Protein AF-A0A932X856-F1 (afdb_monomer)

pLDDT: mean 91.06, std 7.48, range [61.25, 97.94]

Radius of gyration: 15.05 Å; Cα contacts (8 Å, |Δi|>4): 73; chains: 1; bounding box: 34×35×32 Å

Foldseek 3Di:
DVVVADPPGDDDPVLVVLCPPQQVVSVCVSVPCVVVLVVLVVVPVLLVVLCVLARPDDPCVVVDPPDDPVSVVSNVCSQPPPPNHPVVSVVVVD

Sequence (94 aa):
MAKQIKRYEFPDRKLVNRSYTHDLEELLDVSGLKVQHKQEVQDNPAFAVNWATVKDWSEEARYTTLVTEEKARDFFAAVTARRYGVLRWLKKLW

Structure (mmCIF, N/CA/C/O backbone):
data_AF-A0A932X856-F1
#
_entry.id   AF-A0A932X856-F1
#
loop_
_atom_site.group_PDB
_atom_site.id
_atom_site.type_symbol
_atom_site.label_atom_id
_atom_site.label_alt_id
_atom_site.label_comp_id
_atom_site.label_asym_id
_atom_site.label_entity_id
_atom_site.label_seq_id
_atom_site.pdbx_PDB_ins_code
_atom_site.Cartn_x
_atom_site.Cartn_y
_atom_site.Cartn_z
_atom_site.occupancy
_atom_site.B_iso_or_equiv
_atom_site.auth_seq_id
_atom_site.auth_comp_id
_atom_site.auth_asym_id
_atom_site.auth_atom_id
_atom_site.pdbx_PDB_model_num
ATOM 1 N N . MET A 1 1 ? -11.537 6.115 6.019 1.00 61.25 1 MET A N 1
ATOM 2 C CA . MET A 1 1 ? -11.641 7.582 6.161 1.00 61.25 1 MET A CA 1
ATOM 3 C C . MET A 1 1 ? -13.045 8.134 6.187 1.00 61.25 1 MET A C 1
ATOM 5 O O . MET A 1 1 ? -13.512 8.428 7.275 1.00 61.25 1 MET A O 1
ATOM 9 N N . ALA A 1 2 ? -13.751 8.260 5.059 1.00 68.31 2 ALA A N 1
ATOM 10 C CA . ALA A 1 2 ? -15.064 8.923 5.056 1.00 68.31 2 ALA A CA 1
ATOM 11 C C . ALA A 1 2 ? -16.082 8.281 6.026 1.00 68.31 2 ALA A C 1
ATOM 13 O O . ALA A 1 2 ? -16.827 8.988 6.690 1.00 68.31 2 ALA A O 1
ATOM 14 N N . LYS A 1 3 ? -16.047 6.948 6.186 1.00 73.81 3 LYS A N 1
ATOM 15 C CA . LYS A 1 3 ? -16.889 6.206 7.147 1.00 73.81 3 LYS A CA 1
ATOM 16 C C . LYS A 1 3 ? -16.505 6.416 8.631 1.00 73.81 3 LYS A C 1
ATOM 18 O O . LYS A 1 3 ? -17.259 5.999 9.499 1.00 73.81 3 LYS A O 1
ATOM 23 N N . GLN A 1 4 ? -15.344 7.007 8.934 1.00 75.06 4 GLN A N 1
ATOM 24 C CA . GLN A 1 4 ? -14.835 7.203 10.305 1.00 75.06 4 GLN A CA 1
ATOM 25 C C . GLN A 1 4 ? -15.115 8.608 10.859 1.00 75.06 4 GLN A C 1
ATOM 27 O O . GLN A 1 4 ? -15.024 8.802 12.067 1.00 75.06 4 GLN A O 1
ATOM 32 N N . ILE A 1 5 ? -15.442 9.578 10.001 1.00 81.25 5 ILE A N 1
ATOM 33 C CA . ILE A 1 5 ? -15.689 10.970 10.395 1.00 81.25 5 ILE A CA 1
ATOM 34 C C . ILE A 1 5 ? -17.196 11.153 10.576 1.00 81.25 5 ILE A C 1
ATOM 36 O O . ILE A 1 5 ? -17.970 10.8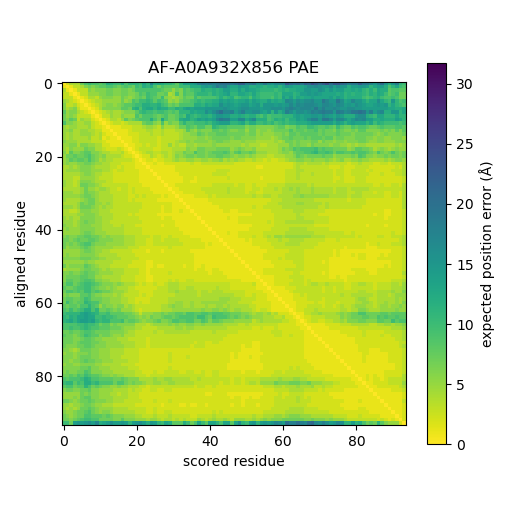64 9.658 1.00 81.25 5 ILE A O 1
ATOM 40 N N . LYS A 1 6 ? -17.636 11.618 11.750 1.00 80.38 6 LYS A N 1
ATOM 41 C CA . LYS A 1 6 ? -19.061 11.875 11.983 1.00 80.38 6 LYS A CA 1
ATOM 42 C C . LYS A 1 6 ? -19.495 13.158 11.284 1.00 80.38 6 LYS A C 1
ATOM 44 O O . LYS A 1 6 ? -18.727 14.097 11.081 1.00 80.38 6 LYS A O 1
ATOM 49 N N . ARG A 1 7 ? -20.780 13.219 10.943 1.00 78.75 7 ARG A N 1
ATOM 50 C CA . ARG A 1 7 ? -21.401 14.451 10.448 1.00 78.75 7 ARG A CA 1
ATOM 51 C C . ARG A 1 7 ? -21.187 15.571 11.478 1.00 78.75 7 ARG A C 1
ATOM 53 O O . ARG A 1 7 ? -21.442 15.352 12.657 1.00 78.75 7 ARG A O 1
ATOM 60 N N . TYR A 1 8 ? -20.769 16.747 11.005 1.00 82.50 8 TYR A N 1
ATOM 61 C CA . TYR A 1 8 ? -20.432 17.938 11.808 1.00 82.50 8 TYR A CA 1
ATOM 62 C C . TYR A 1 8 ? -19.127 17.866 12.612 1.00 82.50 8 TYR A C 1
ATOM 64 O O . TYR A 1 8 ? -18.853 18.761 13.406 1.00 82.50 8 TYR A O 1
ATOM 72 N N . GLU A 1 9 ? -18.299 16.851 12.376 1.00 80.56 9 GLU A N 1
ATOM 73 C CA . GLU A 1 9 ? -16.973 16.741 12.973 1.00 80.56 9 GLU A CA 1
ATOM 74 C C . GLU A 1 9 ? -15.914 17.146 11.942 1.00 80.56 9 GLU A C 1
ATOM 76 O O . GLU A 1 9 ? -15.916 16.655 10.810 1.00 80.56 9 GLU A O 1
ATOM 81 N N . PHE A 1 10 ? -15.022 18.068 12.309 1.00 78.50 10 PHE A N 1
ATOM 82 C CA . PHE A 1 10 ? -13.872 18.379 11.466 1.00 78.50 10 PHE A CA 1
ATOM 83 C C . PHE A 1 10 ? -12.768 17.358 11.762 1.00 78.50 10 PHE A C 1
ATOM 85 O O . PHE A 1 10 ? -12.408 17.186 12.929 1.00 78.50 10 PHE A O 1
ATOM 92 N N . PRO A 1 11 ? -12.233 16.660 10.749 1.00 79.50 11 PRO A N 1
ATOM 93 C CA . PRO A 1 11 ? -11.203 15.659 10.974 1.00 79.50 11 PRO A CA 1
ATOM 94 C C . PRO A 1 11 ? -9.923 16.292 11.517 1.00 79.50 11 PRO A C 1
ATOM 96 O O . PRO A 1 11 ? -9.554 17.411 11.156 1.00 79.50 11 PRO A O 1
ATOM 99 N N . ASP A 1 12 ? -9.216 15.540 12.359 1.00 85.12 12 ASP A N 1
ATOM 100 C CA . ASP A 1 12 ? -7.902 15.943 12.846 1.00 85.12 12 ASP A CA 1
ATOM 101 C C . ASP A 1 12 ? -6.970 16.296 11.672 1.00 85.12 12 ASP A C 1
ATOM 103 O O . ASP A 1 12 ? -6.849 15.549 10.697 1.00 85.12 12 ASP A O 1
ATOM 107 N N . ARG A 1 13 ? -6.286 17.443 11.765 1.00 84.94 13 ARG A N 1
ATOM 108 C CA . ARG A 1 13 ? -5.436 17.961 10.681 1.00 84.94 13 ARG A CA 1
ATOM 109 C C . ARG A 1 13 ? -4.341 16.973 10.283 1.00 84.94 13 ARG A C 1
ATOM 111 O O . ARG A 1 13 ? -4.011 16.884 9.102 1.00 84.94 13 ARG A O 1
ATOM 118 N N . LYS A 1 14 ? -3.770 16.229 11.238 1.00 85.81 14 LYS A N 1
ATOM 119 C CA . LYS A 1 14 ? -2.746 15.227 10.917 1.00 85.81 14 LYS A CA 1
ATOM 120 C C . LYS A 1 14 ? -3.375 14.087 10.132 1.00 85.81 14 LYS A C 1
ATOM 122 O O . LYS A 1 14 ? -2.806 13.664 9.137 1.00 85.81 14 LYS A O 1
ATOM 127 N N . LEU A 1 15 ? -4.552 13.611 10.534 1.00 83.38 15 LEU A N 1
ATOM 128 C CA . LEU A 1 15 ? -5.286 12.577 9.801 1.00 83.38 15 LEU A CA 1
ATOM 129 C C . LEU A 1 15 ? -5.607 13.000 8.359 1.00 83.38 15 LEU A C 1
ATOM 131 O O . LEU A 1 15 ? -5.424 12.198 7.446 1.00 83.38 15 LEU A O 1
ATOM 135 N N . VAL A 1 16 ? -6.007 14.257 8.148 1.00 84.19 16 VAL A N 1
ATOM 136 C CA . VAL A 1 16 ? -6.220 14.814 6.804 1.00 84.19 16 VAL A CA 1
ATOM 137 C C . VAL A 1 16 ? -4.926 14.785 5.998 1.00 84.19 16 VAL A C 1
ATOM 139 O O . VAL A 1 16 ? -4.904 14.206 4.918 1.00 84.19 16 VAL A O 1
ATOM 142 N N . ASN A 1 17 ? -3.834 15.335 6.530 1.00 87.06 17 ASN A N 1
ATOM 143 C CA . ASN A 1 17 ? -2.560 15.402 5.812 1.00 87.06 17 ASN A CA 1
ATOM 144 C C . ASN A 1 17 ? -2.028 14.014 5.423 1.00 87.06 17 ASN A C 1
ATOM 146 O O . ASN A 1 17 ? -1.582 13.830 4.296 1.00 87.06 17 ASN A O 1
ATOM 150 N N . ARG A 1 18 ? -2.141 13.027 6.320 1.00 85.88 18 ARG A N 1
ATOM 151 C CA . ARG A 1 18 ? -1.728 11.638 6.058 1.00 85.88 18 ARG A CA 1
ATOM 152 C C . ARG A 1 18 ? -2.546 10.949 4.964 1.00 85.88 18 ARG A C 1
ATOM 154 O O . ARG A 1 18 ? -2.091 9.988 4.367 1.00 85.88 18 ARG A O 1
ATOM 161 N N . SER A 1 19 ? -3.752 11.438 4.669 1.00 83.69 19 SER A N 1
ATOM 162 C CA . SER A 1 19 ? -4.550 10.920 3.550 1.00 83.69 19 SER A CA 1
ATOM 163 C C . SER A 1 19 ? -4.098 11.428 2.172 1.00 83.69 19 SER A C 1
ATOM 165 O O . SER A 1 19 ? -4.592 10.934 1.162 1.00 83.69 19 SER A O 1
ATOM 167 N N . TYR A 1 20 ? -3.157 12.380 2.123 1.00 83.38 20 TYR A N 1
ATOM 168 C CA . TYR A 1 20 ? -2.640 12.988 0.890 1.00 83.38 20 TYR A CA 1
ATOM 169 C C . TYR A 1 20 ? -1.214 12.546 0.527 1.00 83.38 20 TYR A C 1
ATOM 171 O O . TYR A 1 20 ? -0.634 13.105 -0.398 1.00 83.38 20 TYR A O 1
ATOM 179 N N . THR A 1 21 ? -0.626 11.577 1.232 1.00 87.38 21 THR A N 1
ATOM 180 C CA . THR A 1 21 ? 0.790 11.210 1.042 1.00 87.38 21 THR A CA 1
ATOM 181 C C . THR A 1 21 ? 1.044 10.299 -0.155 1.00 87.38 21 THR A C 1
ATOM 183 O O . THR A 1 21 ? 2.190 10.146 -0.557 1.00 87.38 21 THR A O 1
ATOM 186 N N .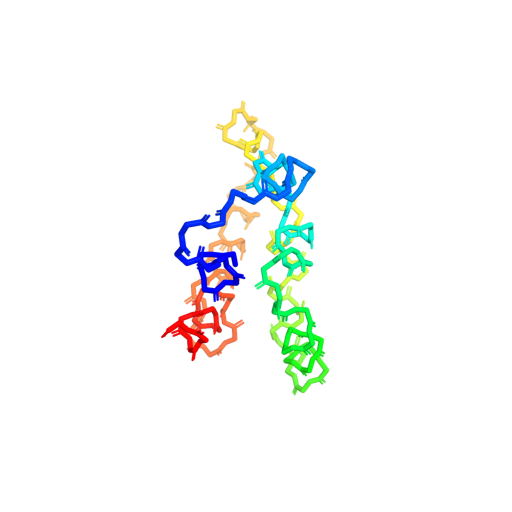 HIS A 1 22 ? -0.006 9.695 -0.726 1.00 87.56 22 HIS A N 1
ATOM 187 C CA . HIS A 1 22 ? 0.082 8.639 -1.748 1.00 87.56 22 HIS A CA 1
ATOM 188 C C . HIS A 1 22 ? 0.932 7.420 -1.335 1.00 87.56 22 HIS A C 1
ATOM 190 O O . HIS A 1 22 ? 1.171 6.542 -2.160 1.00 87.56 22 HIS A O 1
ATOM 196 N N . ASP A 1 23 ? 1.312 7.317 -0.060 1.00 92.50 23 ASP A N 1
ATOM 197 C CA . ASP A 1 23 ? 1.953 6.145 0.524 1.00 92.50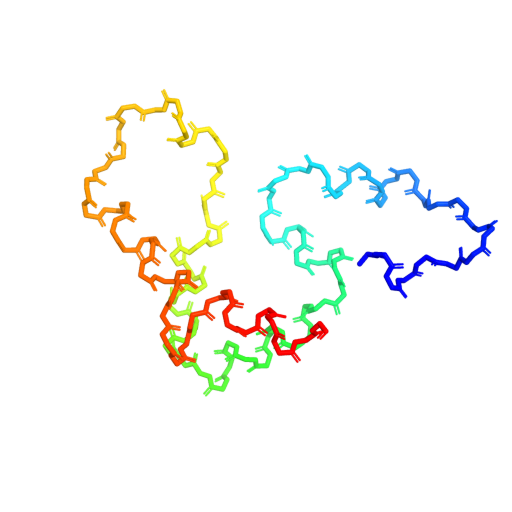 23 ASP A CA 1
ATOM 198 C C . ASP A 1 23 ? 0.876 5.112 0.867 1.00 92.50 23 ASP A C 1
ATOM 200 O O . ASP A 1 23 ? 0.008 5.339 1.713 1.00 92.50 23 ASP A O 1
ATOM 204 N N . LEU A 1 24 ? 0.888 3.969 0.185 1.00 93.75 24 LEU A N 1
ATOM 205 C CA . LEU A 1 24 ? -0.166 2.969 0.342 1.00 93.75 24 LEU A CA 1
ATOM 206 C C . LEU A 1 24 ? -0.159 2.290 1.720 1.00 93.75 24 LEU A C 1
ATOM 208 O O . LEU A 1 24 ? -1.224 1.862 2.175 1.00 93.75 24 LEU A O 1
ATOM 212 N N . GLU A 1 25 ? 0.985 2.197 2.402 1.00 93.38 25 GLU A N 1
ATOM 213 C CA . GLU A 1 25 ? 1.060 1.639 3.756 1.00 93.38 25 GLU A CA 1
ATOM 214 C C . GLU A 1 25 ? 0.481 2.616 4.784 1.00 93.38 25 GLU A C 1
ATOM 216 O O . GLU A 1 25 ? -0.291 2.216 5.664 1.00 93.38 25 GLU A O 1
ATOM 221 N N . GLU A 1 26 ? 0.778 3.906 4.639 1.00 92.62 26 GLU A N 1
ATOM 222 C CA . GLU A 1 26 ? 0.184 4.955 5.457 1.00 92.62 26 GLU A CA 1
ATOM 223 C C . GLU A 1 26 ? -1.320 5.060 5.205 1.00 92.62 26 GLU A C 1
ATOM 225 O O . GLU A 1 26 ? -2.113 5.039 6.150 1.00 92.62 26 GLU A O 1
ATOM 230 N N . LEU A 1 27 ? -1.740 5.081 3.937 1.00 92.69 27 LEU A N 1
ATOM 231 C CA . LEU A 1 27 ? -3.150 5.094 3.557 1.00 92.69 27 LEU A CA 1
ATOM 232 C C . LEU A 1 27 ? -3.898 3.880 4.115 1.00 92.69 27 LEU A C 1
ATOM 234 O O . LEU A 1 27 ? -5.033 4.020 4.581 1.00 92.69 27 LEU A O 1
ATOM 238 N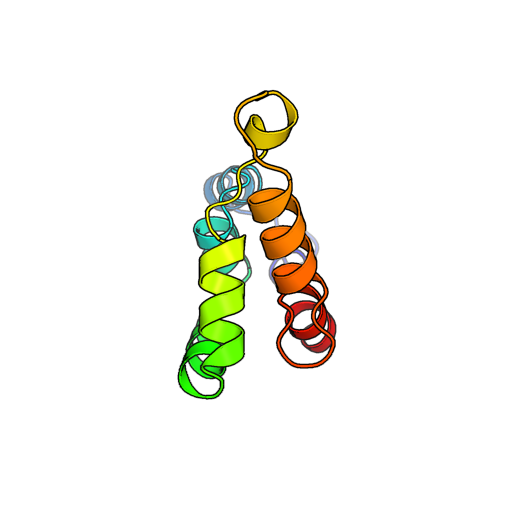 N . LEU A 1 28 ? -3.269 2.703 4.136 1.00 93.25 28 LEU A N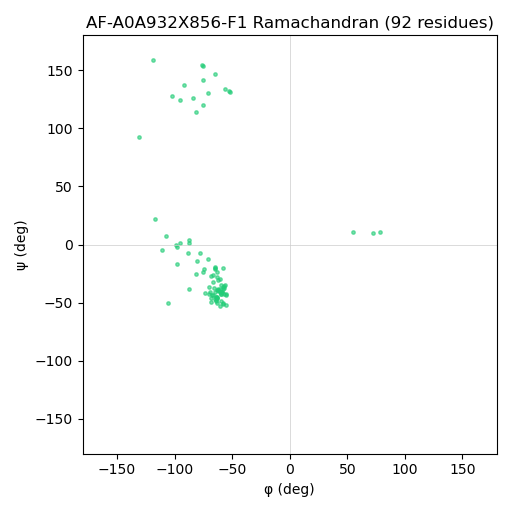 1
ATOM 239 C CA . LEU A 1 28 ? -3.835 1.513 4.760 1.00 93.25 28 LEU A CA 1
ATOM 240 C C . LEU A 1 28 ? -4.021 1.696 6.273 1.00 93.25 28 LEU A C 1
ATOM 242 O O . LEU A 1 28 ? -5.095 1.369 6.789 1.00 93.25 28 LEU A O 1
ATOM 246 N N . ASP A 1 29 ? -3.020 2.228 6.976 1.00 90.88 29 ASP A N 1
ATOM 247 C CA . ASP A 1 29 ? -3.092 2.495 8.418 1.00 90.88 29 ASP A CA 1
ATOM 248 C C . ASP A 1 29 ? -4.258 3.428 8.739 1.00 90.88 29 ASP A C 1
ATOM 250 O O . ASP A 1 29 ? -5.140 3.114 9.546 1.00 90.88 29 ASP A O 1
ATOM 254 N N . VAL A 1 30 ? -4.322 4.543 8.019 1.00 91.12 30 VAL A N 1
ATOM 255 C CA . VAL A 1 30 ? -5.302 5.580 8.293 1.00 91.12 30 VAL A CA 1
ATOM 256 C C . VAL A 1 30 ? -6.710 5.170 7.806 1.00 91.12 30 VAL A C 1
ATOM 258 O O . VAL A 1 30 ? -7.718 5.592 8.371 1.00 91.12 30 VAL A O 1
ATOM 261 N N . SER A 1 31 ? -6.826 4.263 6.828 1.00 89.50 31 SER A N 1
ATOM 262 C CA . SER A 1 31 ? -8.119 3.746 6.345 1.00 89.50 31 SER A CA 1
ATOM 263 C C . SER A 1 31 ? -8.910 2.933 7.378 1.00 89.50 31 SER A C 1
ATOM 265 O O . SER A 1 31 ? -10.125 2.785 7.218 1.00 89.50 31 SER A O 1
ATOM 267 N N . GLY A 1 32 ? -8.243 2.413 8.416 1.00 89.69 32 GLY A N 1
ATOM 268 C CA . GLY A 1 32 ? -8.825 1.476 9.379 1.00 89.69 32 GLY A CA 1
ATOM 269 C C . GLY A 1 32 ? -8.915 0.028 8.880 1.00 89.69 32 GLY A C 1
ATOM 270 O O . GLY A 1 32 ? -9.563 -0.787 9.529 1.00 89.69 32 GLY A O 1
ATOM 271 N N . LEU A 1 33 ? -8.281 -0.308 7.749 1.00 93.56 33 LEU A N 1
ATOM 272 C CA . LEU A 1 33 ? -8.307 -1.654 7.154 1.00 93.56 33 LEU A CA 1
ATOM 273 C C . LEU A 1 33 ? -7.105 -2.529 7.543 1.00 93.56 33 LEU A C 1
ATOM 275 O O . LEU A 1 33 ? -6.993 -3.665 7.087 1.00 93.56 33 LEU A O 1
ATOM 279 N N . LYS A 1 34 ? -6.191 -2.023 8.378 1.00 93.81 34 LYS A N 1
ATOM 280 C CA . LYS A 1 34 ? -4.924 -2.689 8.722 1.00 93.81 34 LYS A CA 1
ATOM 281 C C . LYS A 1 34 ? -5.106 -4.089 9.316 1.00 93.81 34 LYS A C 1
ATOM 283 O O . LYS A 1 34 ? -4.323 -4.984 9.010 1.00 93.81 34 LYS A O 1
ATOM 288 N N . VAL A 1 35 ? -6.136 -4.290 10.141 1.00 94.88 35 VAL A N 1
ATOM 289 C CA . VAL A 1 35 ? -6.431 -5.597 10.756 1.00 94.88 35 VAL A CA 1
ATOM 290 C C . VAL A 1 35 ? -6.898 -6.596 9.696 1.00 94.88 35 VAL A C 1
ATOM 292 O O . VAL A 1 35 ? -6.335 -7.682 9.596 1.00 94.88 35 VAL A O 1
ATOM 295 N N . GLN A 1 36 ? -7.863 -6.209 8.857 1.00 95.62 36 GLN A N 1
ATOM 296 C CA . GLN A 1 36 ? -8.372 -7.034 7.757 1.00 95.62 36 GLN A CA 1
ATOM 297 C C . GLN A 1 36 ? -7.274 -7.345 6.740 1.00 95.62 36 GLN A C 1
ATOM 299 O O . GLN A 1 36 ? -7.192 -8.460 6.238 1.00 95.62 36 GLN A O 1
ATOM 304 N N . HIS A 1 37 ? -6.409 -6.371 6.460 1.00 96.69 37 HIS A N 1
ATOM 305 C CA . HIS A 1 37 ? -5.264 -6.555 5.582 1.00 96.69 37 HIS A CA 1
ATOM 306 C C . HIS A 1 37 ? -4.275 -7.570 6.154 1.00 96.69 37 HIS A C 1
ATOM 308 O O . HIS A 1 37 ? -3.867 -8.489 5.453 1.00 96.69 37 HIS A O 1
ATOM 314 N N . LYS A 1 38 ? -3.913 -7.440 7.438 1.00 96.88 38 LYS A N 1
ATOM 315 C CA . LYS A 1 38 ? -3.008 -8.385 8.101 1.00 96.88 38 LYS A CA 1
ATOM 316 C C . LYS A 1 38 ? -3.563 -9.810 8.058 1.00 96.88 38 LYS A C 1
ATOM 318 O O . LYS A 1 38 ? -2.799 -10.730 7.791 1.00 96.88 38 LYS A O 1
ATOM 323 N N . GLN A 1 39 ? -4.867 -9.973 8.274 1.00 96.81 39 GLN A N 1
ATOM 324 C CA . GLN A 1 39 ? -5.533 -11.269 8.165 1.00 96.81 39 GLN A CA 1
ATOM 325 C C . GLN A 1 39 ? -5.482 -11.811 6.727 1.00 96.81 39 GLN A C 1
ATOM 327 O O . GLN A 1 39 ? -5.045 -12.936 6.519 1.00 96.81 39 GLN A O 1
ATOM 332 N N . GLU A 1 40 ? -5.828 -11.000 5.720 1.00 96.75 40 GLU A N 1
ATOM 333 C CA . GLU A 1 40 ? -5.802 -11.433 4.313 1.00 96.75 40 GLU A CA 1
ATOM 334 C C . GLU A 1 40 ? -4.389 -11.841 3.86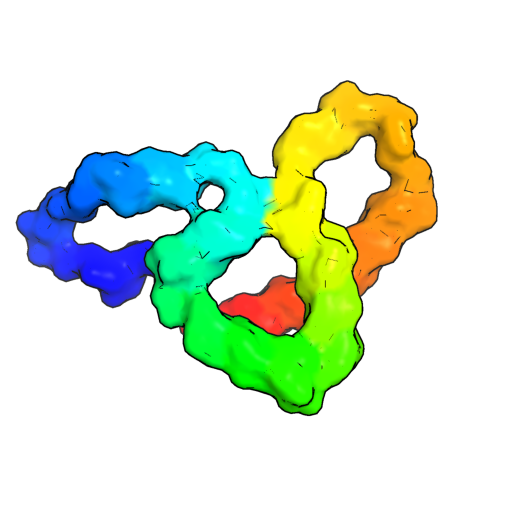3 1.00 96.75 40 GLU A C 1
ATOM 336 O O . GLU A 1 40 ? -4.238 -12.847 3.171 1.00 96.75 40 GLU A O 1
ATOM 341 N N . VAL A 1 41 ? -3.355 -11.101 4.286 1.00 97.31 41 VAL A N 1
ATOM 342 C CA . VAL A 1 41 ? -1.940 -11.423 4.027 1.00 97.31 41 VAL A CA 1
ATOM 343 C C . VAL A 1 41 ? -1.530 -12.747 4.671 1.00 97.31 41 VAL A C 1
ATOM 345 O O . VAL A 1 41 ? -0.779 -13.504 4.060 1.00 97.31 41 VAL A O 1
ATOM 348 N N . GLN A 1 42 ? -2.010 -13.037 5.884 1.00 97.19 42 GLN A N 1
ATOM 349 C CA . GLN A 1 42 ? -1.727 -14.299 6.574 1.00 97.19 42 GLN A CA 1
ATOM 350 C C . GLN A 1 42 ? -2.440 -15.484 5.916 1.00 97.19 42 GLN A C 1
ATOM 352 O O . GLN A 1 42 ? -1.831 -16.535 5.726 1.00 97.19 42 GLN A O 1
ATOM 357 N N . ASP A 1 43 ? -3.700 -15.303 5.529 1.00 97.19 43 ASP A N 1
ATOM 358 C CA . ASP A 1 43 ? -4.538 -16.382 5.002 1.00 97.19 43 ASP A CA 1
ATOM 359 C C . ASP A 1 43 ? -4.273 -16.673 3.517 1.00 97.19 43 ASP A C 1
ATOM 361 O O . ASP A 1 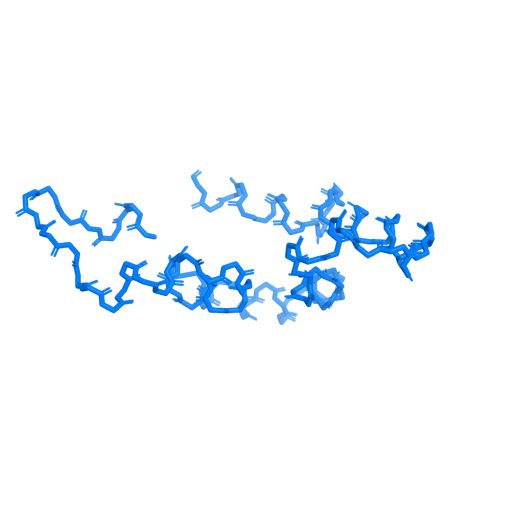43 ? -4.516 -17.783 3.042 1.00 97.19 43 ASP A O 1
ATOM 365 N N . ASN A 1 44 ? -3.780 -15.687 2.758 1.00 97.25 44 ASN A N 1
ATOM 366 C CA . ASN A 1 44 ? -3.631 -15.781 1.308 1.00 97.25 44 ASN A CA 1
ATOM 367 C C . ASN A 1 44 ? -2.221 -15.353 0.857 1.00 97.25 44 ASN A C 1
ATOM 369 O O . ASN A 1 44 ? -2.009 -14.191 0.501 1.00 97.25 44 ASN A O 1
ATOM 373 N N . PRO A 1 45 ? -1.263 -16.291 0.732 1.00 96.88 45 PRO A N 1
ATOM 374 C CA . PRO A 1 45 ? 0.098 -15.980 0.280 1.00 96.88 45 PRO A CA 1
ATOM 375 C C . PRO A 1 45 ? 0.158 -15.286 -1.091 1.00 96.88 45 PRO A C 1
ATOM 377 O O . PRO A 1 45 ? 0.976 -14.399 -1.310 1.00 96.88 45 PRO A O 1
ATOM 380 N N . ALA A 1 46 ? -0.746 -15.631 -2.013 1.00 96.94 46 ALA A N 1
ATOM 381 C CA . ALA A 1 46 ? -0.828 -14.973 -3.319 1.00 96.94 46 ALA A CA 1
ATOM 382 C C . ALA A 1 46 ? -1.271 -13.500 -3.219 1.00 96.94 46 ALA A C 1
ATOM 384 O O . ALA A 1 46 ? -0.837 -12.671 -4.016 1.00 96.94 46 ALA A O 1
ATOM 385 N N . PHE A 1 47 ? -2.114 -13.161 -2.237 1.00 97.94 47 PHE A N 1
ATOM 386 C CA . PHE A 1 47 ? -2.453 -11.768 -1.948 1.00 97.94 47 PHE A CA 1
ATOM 387 C C . PHE A 1 47 ? -1.250 -11.037 -1.352 1.00 97.94 47 PHE A C 1
ATOM 389 O O . PHE A 1 47 ? -0.973 -9.917 -1.760 1.00 97.94 47 PHE A O 1
ATOM 396 N N . ALA A 1 48 ? -0.501 -11.685 -0.453 1.00 97.69 48 ALA A N 1
ATOM 397 C CA . ALA A 1 48 ? 0.711 -11.114 0.131 1.00 97.69 48 ALA A CA 1
ATOM 398 C C . ALA A 1 48 ? 1.746 -10.722 -0.939 1.00 97.69 48 ALA A C 1
ATOM 400 O O . ALA A 1 48 ? 2.309 -9.632 -0.871 1.00 97.69 48 ALA A O 1
ATOM 401 N N . VAL A 1 49 ? 1.942 -11.569 -1.957 1.00 97.69 49 VAL A N 1
ATOM 402 C CA . VAL A 1 49 ? 2.815 -11.263 -3.104 1.00 97.69 49 VAL A CA 1
ATOM 403 C C . VAL A 1 49 ? 2.285 -10.068 -3.894 1.00 97.69 49 VAL A C 1
ATOM 405 O O . VAL A 1 49 ? 3.022 -9.114 -4.114 1.00 97.69 49 VAL A O 1
ATOM 408 N N . ASN A 1 50 ? 0.999 -10.070 -4.258 1.00 97.75 50 ASN A N 1
ATOM 409 C CA . ASN A 1 50 ? 0.405 -8.951 -4.994 1.00 97.75 50 ASN A CA 1
ATOM 410 C C . ASN A 1 50 ? 0.473 -7.636 -4.204 1.00 97.75 50 ASN A C 1
ATOM 412 O O . ASN A 1 50 ? 0.721 -6.582 -4.780 1.00 97.75 50 ASN A O 1
ATOM 416 N N . TRP A 1 51 ? 0.279 -7.684 -2.885 1.00 97.75 51 TRP A N 1
ATOM 417 C CA . TRP A 1 51 ? 0.447 -6.520 -2.023 1.00 97.75 51 TRP A CA 1
ATOM 418 C C . TRP A 1 51 ? 1.896 -6.032 -2.014 1.00 97.75 51 TRP A C 1
ATOM 420 O O . TRP A 1 51 ? 2.119 -4.838 -2.177 1.00 97.75 51 TRP A O 1
ATOM 430 N N . ALA A 1 52 ? 2.874 -6.936 -1.895 1.00 96.88 52 ALA A N 1
ATOM 431 C CA . ALA A 1 52 ? 4.291 -6.582 -1.956 1.00 96.88 52 ALA A CA 1
ATOM 432 C C . ALA A 1 52 ? 4.671 -5.918 -3.291 1.00 96.88 52 ALA A C 1
ATOM 434 O O . ALA A 1 52 ? 5.476 -4.999 -3.297 1.00 96.88 52 ALA A O 1
ATOM 435 N N . THR A 1 53 ? 4.053 -6.322 -4.405 1.00 96.31 53 THR A N 1
ATOM 436 C CA . THR A 1 53 ? 4.238 -5.661 -5.708 1.00 96.31 53 THR A CA 1
ATOM 437 C C . THR A 1 53 ? 3.605 -4.269 -5.761 1.00 96.31 53 THR A C 1
ATOM 439 O O . THR A 1 53 ? 4.133 -3.375 -6.417 1.00 96.31 53 THR A O 1
ATOM 442 N N . VAL A 1 54 ? 2.449 -4.078 -5.120 1.00 96.50 54 VAL A N 1
ATOM 443 C CA . VAL A 1 54 ? 1.655 -2.848 -5.258 1.00 96.50 54 VAL A CA 1
ATOM 444 C C . VAL A 1 54 ? 2.076 -1.760 -4.276 1.00 96.50 54 VAL A C 1
ATOM 446 O O . VAL A 1 54 ? 2.076 -0.590 -4.646 1.00 96.50 54 VAL A O 1
ATOM 449 N N . LYS A 1 55 ? 2.423 -2.127 -3.039 1.00 95.38 55 LYS A N 1
ATOM 450 C CA . LYS A 1 55 ? 2.611 -1.186 -1.926 1.00 95.38 55 LYS A CA 1
ATOM 451 C C . LYS A 1 55 ? 3.717 -0.148 -2.159 1.00 95.38 55 LYS A C 1
ATOM 453 O O . LYS A 1 55 ? 3.598 0.962 -1.659 1.00 95.38 55 LYS A O 1
ATOM 458 N N . ASP A 1 56 ? 4.743 -0.507 -2.934 1.00 91.19 56 ASP A N 1
ATOM 459 C CA . ASP A 1 56 ? 5.921 0.332 -3.194 1.00 91.19 56 ASP A CA 1
ATOM 460 C C . ASP A 1 56 ? 5.719 1.280 -4.392 1.00 91.19 56 ASP A C 1
ATOM 462 O O . ASP A 1 56 ? 6.628 2.019 -4.776 1.00 91.19 56 ASP A O 1
ATOM 466 N N . TRP A 1 57 ? 4.542 1.257 -5.027 1.00 93.69 57 TRP A N 1
ATOM 467 C CA . TRP A 1 57 ? 4.237 2.194 -6.099 1.00 93.69 57 TRP A CA 1
ATOM 468 C C . TRP A 1 57 ? 4.040 3.600 -5.546 1.00 93.69 57 TRP A C 1
ATOM 470 O O . TRP A 1 57 ? 3.238 3.822 -4.641 1.00 93.69 57 TRP A O 1
ATOM 480 N N . SER A 1 58 ? 4.719 4.558 -6.168 1.00 91.38 58 SER A N 1
ATOM 481 C CA . SER A 1 58 ? 4.500 5.978 -5.950 1.00 91.38 58 SER A CA 1
ATOM 482 C C . SER A 1 58 ? 4.051 6.649 -7.241 1.00 91.38 58 SER A C 1
ATOM 484 O O . SER A 1 58 ? 4.297 6.195 -8.362 1.00 91.38 58 SER A O 1
ATOM 486 N N . GLU A 1 59 ? 3.422 7.801 -7.085 1.00 89.94 59 GLU A N 1
ATOM 487 C CA . GLU A 1 59 ? 2.989 8.624 -8.201 1.00 89.94 59 GLU A CA 1
ATOM 488 C C . GLU A 1 59 ? 4.118 9.191 -9.068 1.00 89.94 59 GLU A C 1
ATOM 490 O O . GLU A 1 59 ? 3.865 9.562 -10.218 1.00 89.94 59 GLU A O 1
ATOM 495 N N . GLU A 1 60 ? 5.345 9.228 -8.545 1.00 91.31 60 GLU A N 1
ATOM 496 C CA . GLU A 1 60 ? 6.550 9.637 -9.271 1.00 91.31 60 GLU A CA 1
ATOM 497 C C . GLU A 1 60 ? 6.851 8.691 -10.438 1.00 91.31 60 GLU A C 1
ATOM 499 O O . GLU A 1 60 ? 7.379 9.118 -11.468 1.00 91.31 60 GLU A O 1
ATOM 504 N N . ALA A 1 61 ? 6.432 7.423 -10.327 1.00 90.69 61 ALA A N 1
ATOM 505 C CA . ALA A 1 61 ? 6.569 6.431 -11.387 1.00 90.69 61 ALA A CA 1
ATOM 506 C C . ALA A 1 61 ? 5.883 6.857 -12.699 1.00 90.69 61 ALA A C 1
ATOM 508 O O . ALA A 1 61 ? 6.234 6.357 -13.764 1.00 90.69 61 ALA A O 1
ATOM 509 N N . ARG A 1 62 ? 4.937 7.808 -12.651 1.00 89.50 62 ARG A N 1
ATOM 510 C CA . ARG A 1 62 ? 4.295 8.385 -13.845 1.00 89.50 62 ARG A CA 1
ATOM 511 C C . ARG A 1 62 ? 5.250 9.204 -14.712 1.00 89.50 62 ARG A C 1
ATOM 513 O O . ARG A 1 62 ? 5.005 9.340 -15.906 1.00 89.50 62 ARG A O 1
ATOM 520 N N . TYR A 1 63 ? 6.302 9.761 -14.119 1.00 93.25 63 TYR A N 1
ATOM 521 C CA . TYR A 1 63 ? 7.212 10.697 -14.782 1.00 93.25 63 TYR A CA 1
ATOM 522 C C . TYR A 1 63 ? 8.605 10.114 -15.023 1.00 93.25 63 TYR A C 1
ATOM 524 O O . TYR A 1 63 ? 9.438 10.755 -15.660 1.00 93.25 63 TYR A O 1
ATOM 532 N N . THR A 1 64 ? 8.870 8.903 -14.531 1.00 89.38 64 THR A N 1
ATOM 533 C CA . THR A 1 64 ? 10.150 8.228 -14.736 1.00 89.38 64 THR A CA 1
ATOM 534 C C . THR A 1 64 ? 10.118 7.337 -15.974 1.00 89.38 64 THR A C 1
ATOM 536 O O . THR A 1 64 ? 9.173 6.587 -16.204 1.00 89.38 64 THR A O 1
ATOM 539 N N . THR A 1 65 ? 11.188 7.375 -16.764 1.00 91.12 65 THR A N 1
ATOM 540 C CA . THR A 1 65 ? 11.385 6.494 -17.928 1.00 91.12 65 THR A CA 1
ATOM 541 C C . THR A 1 65 ? 12.055 5.168 -17.557 1.00 91.12 65 THR A C 1
ATOM 543 O O . THR A 1 65 ? 12.356 4.358 -18.427 1.00 91.12 65 THR A O 1
ATOM 546 N N . LEU A 1 66 ? 12.296 4.939 -16.261 1.00 93.44 66 LEU A N 1
ATOM 547 C CA . LEU A 1 66 ? 13.010 3.771 -15.742 1.00 93.44 66 LEU A CA 1
ATOM 548 C C . LEU A 1 66 ? 12.096 2.568 -15.449 1.00 93.44 66 LEU A C 1
ATOM 550 O O . LEU A 1 66 ? 12.593 1.493 -15.108 1.00 93.44 66 LEU A O 1
ATOM 554 N N . VAL A 1 67 ? 10.769 2.725 -15.543 1.00 92.62 67 VAL A N 1
ATOM 555 C CA . VAL A 1 67 ? 9.833 1.606 -15.356 1.00 92.62 67 VAL A CA 1
ATOM 556 C C . VAL A 1 67 ? 9.857 0.721 -16.597 1.00 92.62 67 VAL A C 1
ATOM 558 O O . VAL A 1 67 ? 9.531 1.160 -17.696 1.00 92.62 67 VAL A O 1
ATOM 561 N N . THR A 1 68 ? 10.226 -0.544 -16.415 1.00 94.81 68 THR A N 1
ATOM 562 C CA . THR A 1 68 ? 10.186 -1.539 -17.488 1.00 94.81 68 THR A CA 1
ATOM 563 C C . THR A 1 68 ? 8.752 -1.997 -17.750 1.00 94.81 68 THR A C 1
ATOM 565 O O . THR A 1 68 ? 7.903 -1.975 -16.855 1.00 94.81 68 THR A O 1
ATOM 568 N N . GLU A 1 69 ? 8.480 -2.467 -18.970 1.00 95.38 69 GLU A N 1
ATOM 569 C CA . GLU A 1 69 ? 7.176 -3.046 -19.323 1.00 95.38 69 GLU A CA 1
ATOM 570 C C . GLU A 1 69 ? 6.786 -4.191 -18.376 1.00 95.38 69 GLU A C 1
ATOM 572 O O . GLU A 1 69 ? 5.648 -4.255 -17.920 1.00 95.38 69 GLU A O 1
ATOM 577 N N . GLU A 1 70 ? 7.744 -5.060 -18.044 1.00 95.94 70 GLU A N 1
ATOM 578 C CA . GLU A 1 70 ? 7.565 -6.171 -17.107 1.00 95.94 70 GLU A CA 1
ATOM 579 C C . GLU A 1 70 ? 7.052 -5.682 -15.747 1.00 95.94 70 GLU A C 1
ATOM 581 O O . GLU A 1 70 ? 5.987 -6.107 -15.309 1.00 95.94 70 GLU A O 1
ATOM 586 N N . LYS A 1 71 ? 7.721 -4.693 -15.137 1.00 94.25 71 LYS A N 1
ATOM 587 C CA . LYS A 1 71 ? 7.291 -4.118 -13.853 1.00 94.25 71 LYS A CA 1
ATOM 588 C C . LYS A 1 71 ? 5.895 -3.504 -13.934 1.00 94.25 71 LYS A C 1
ATOM 590 O O . LYS A 1 71 ? 5.094 -3.668 -13.016 1.00 94.25 71 LYS A O 1
ATOM 595 N N . ALA A 1 72 ? 5.590 -2.800 -15.025 1.00 94.62 72 ALA A N 1
ATOM 596 C CA . ALA A 1 72 ? 4.272 -2.204 -15.224 1.00 94.62 72 ALA A CA 1
ATOM 597 C C . ALA A 1 72 ? 3.176 -3.276 -15.365 1.00 94.62 72 ALA A C 1
ATOM 599 O O . ALA A 1 72 ? 2.089 -3.140 -14.796 1.00 94.62 72 ALA A O 1
ATOM 600 N N . ARG A 1 73 ? 3.468 -4.358 -16.093 1.00 96.81 73 ARG A N 1
ATOM 601 C CA . ARG A 1 73 ? 2.565 -5.494 -16.291 1.00 96.81 73 ARG A CA 1
ATOM 602 C C . ARG A 1 73 ? 2.330 -6.254 -14.989 1.00 96.81 73 ARG A C 1
ATOM 604 O O . ARG A 1 73 ? 1.176 -6.553 -14.685 1.00 96.81 73 ARG A O 1
ATOM 611 N N . ASP A 1 74 ? 3.380 -6.502 -14.214 1.00 96.56 74 ASP A N 1
ATOM 612 C CA . ASP A 1 74 ? 3.297 -7.171 -12.913 1.00 96.56 74 ASP A CA 1
ATOM 613 C C . ASP A 1 74 ? 2.482 -6.351 -11.918 1.00 96.56 74 ASP A C 1
ATOM 615 O O . ASP A 1 74 ? 1.565 -6.878 -11.284 1.00 96.56 74 ASP A O 1
ATOM 619 N N . PHE A 1 75 ? 2.733 -5.041 -11.843 1.00 96.69 75 PHE A N 1
ATOM 620 C CA . PHE A 1 75 ? 1.932 -4.134 -11.028 1.00 96.69 75 PHE A CA 1
ATOM 621 C C . PHE A 1 75 ? 0.454 -4.172 -11.436 1.00 96.69 75 PHE A C 1
ATOM 623 O O . PHE A 1 75 ? -0.428 -4.377 -10.598 1.00 96.69 75 PHE A O 1
ATOM 630 N N . PHE A 1 76 ? 0.160 -4.038 -12.733 1.00 97.00 76 PHE A N 1
ATOM 631 C CA . PHE A 1 76 ? -1.213 -4.088 -13.233 1.00 97.00 76 PHE A CA 1
ATOM 632 C C . PHE A 1 76 ? -1.897 -5.427 -12.914 1.00 97.00 76 PHE A C 1
ATOM 634 O O . PHE A 1 76 ? -3.055 -5.448 -12.480 1.00 97.00 76 PHE A O 1
ATOM 641 N N . ALA A 1 77 ? -1.190 -6.545 -13.085 1.00 97.75 77 ALA A N 1
ATOM 642 C CA . ALA A 1 77 ? -1.690 -7.875 -12.761 1.00 97.75 77 ALA A CA 1
ATOM 643 C C . ALA A 1 77 ? -1.972 -8.019 -11.258 1.00 97.75 77 ALA A C 1
ATOM 645 O O . ALA A 1 77 ? -3.050 -8.482 -10.885 1.00 97.75 77 ALA A O 1
ATOM 646 N N . ALA A 1 78 ? -1.067 -7.556 -10.394 1.00 97.94 78 ALA A N 1
ATOM 647 C CA . ALA A 1 78 ? -1.227 -7.593 -8.943 1.00 97.94 78 ALA A CA 1
ATOM 648 C C . ALA A 1 78 ? -2.432 -6.762 -8.460 1.00 97.94 78 ALA A C 1
ATOM 650 O O . ALA A 1 78 ? -3.184 -7.191 -7.578 1.00 97.94 78 ALA A O 1
ATOM 651 N N . VAL A 1 79 ? -2.689 -5.606 -9.080 1.00 97.62 79 VAL A N 1
ATOM 652 C CA . VAL A 1 79 ? -3.873 -4.786 -8.777 1.00 97.62 79 VAL A CA 1
ATOM 653 C C . VAL A 1 79 ? -5.162 -5.475 -9.237 1.00 97.62 79 VAL A C 1
ATOM 655 O O . VAL A 1 79 ? -6.145 -5.518 -8.488 1.00 97.62 79 VAL A O 1
ATOM 658 N N . THR A 1 80 ? -5.179 -6.011 -10.461 1.00 97.56 80 THR A N 1
ATOM 659 C CA . THR A 1 80 ? -6.406 -6.454 -11.153 1.00 97.56 80 THR A CA 1
ATOM 660 C C . THR A 1 80 ? -6.695 -7.954 -11.062 1.00 97.56 80 THR A C 1
ATOM 662 O O . THR A 1 80 ? -7.740 -8.405 -11.540 1.00 97.56 80 THR A O 1
ATOM 665 N N . ALA A 1 81 ? -5.826 -8.740 -10.418 1.00 97.12 81 ALA A N 1
ATOM 666 C CA . ALA A 1 81 ? -5.960 -10.191 -10.344 1.00 97.12 81 ALA A CA 1
ATOM 667 C C . ALA A 1 81 ? -7.347 -10.646 -9.847 1.00 97.12 81 ALA A C 1
ATOM 669 O O . ALA A 1 81 ? -7.854 -10.234 -8.799 1.00 97.12 81 ALA A O 1
ATOM 670 N N . ARG A 1 82 ? -7.950 -11.591 -10.581 1.00 94.12 82 ARG A N 1
ATOM 671 C CA . ARG A 1 82 ? -9.338 -12.040 -10.367 1.00 94.12 82 ARG A CA 1
ATOM 672 C C . ARG A 1 82 ? -9.590 -12.672 -8.995 1.00 94.12 82 ARG A C 1
ATOM 674 O O . ARG A 1 82 ? -10.713 -12.608 -8.501 1.00 94.12 82 ARG A O 1
ATOM 681 N N . ARG A 1 83 ? -8.595 -13.328 -8.390 1.00 91.94 83 ARG A N 1
ATOM 682 C CA . ARG A 1 83 ? -8.740 -13.986 -7.077 1.00 91.94 83 ARG A CA 1
ATOM 683 C C . ARG A 1 83 ? -8.053 -13.204 -5.965 1.00 91.94 83 ARG A C 1
ATOM 685 O O . ARG A 1 83 ? -8.710 -12.887 -4.983 1.00 91.94 83 ARG A O 1
ATOM 692 N N . TYR A 1 84 ? -6.796 -12.831 -6.140 1.00 95.62 84 TYR A N 1
ATOM 693 C CA . TYR A 1 84 ? -5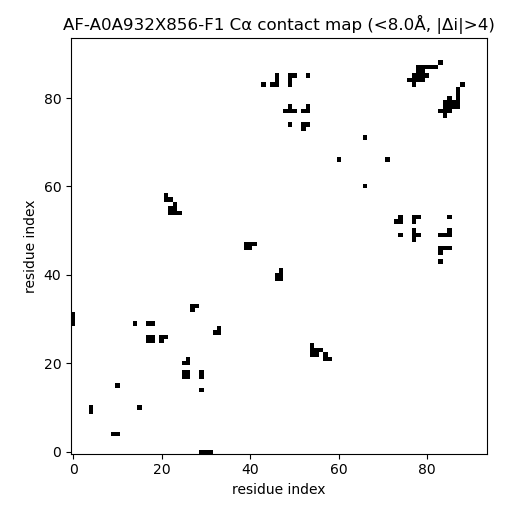.986 -12.252 -5.064 1.00 95.62 84 TYR A CA 1
ATOM 694 C C . TYR A 1 84 ? -5.548 -10.813 -5.355 1.00 95.62 84 TYR A C 1
ATOM 696 O O . TYR A 1 84 ? -4.545 -10.361 -4.819 1.00 95.62 84 TYR A O 1
ATOM 704 N N . GLY A 1 85 ? -6.261 -10.109 -6.240 1.00 96.50 85 GLY A N 1
ATOM 705 C CA . GLY A 1 85 ? -5.928 -8.734 -6.601 1.00 96.50 85 GLY A CA 1
ATOM 706 C C . GLY A 1 85 ? -6.311 -7.733 -5.518 1.00 96.50 85 GLY A C 1
ATOM 707 O O . GLY A 1 85 ? -7.384 -7.842 -4.911 1.00 96.50 85 GLY A O 1
ATOM 708 N N . VAL A 1 86 ? -5.458 -6.727 -5.323 1.00 96.88 86 VAL A N 1
ATOM 709 C CA . VAL A 1 86 ? -5.634 -5.693 -4.290 1.00 96.88 86 VAL A CA 1
ATOM 710 C C . VAL A 1 86 ? -6.950 -4.933 -4.484 1.00 96.88 86 VAL A C 1
ATOM 712 O O . VAL A 1 86 ? -7.714 -4.756 -3.533 1.00 96.88 86 VAL A O 1
ATOM 715 N N . LEU A 1 87 ? -7.294 -4.571 -5.727 1.00 95.94 87 LEU A N 1
ATOM 716 C CA . LEU A 1 87 ? -8.539 -3.851 -6.016 1.00 95.94 87 LEU A CA 1
ATOM 717 C C . LEU A 1 87 ? -9.781 -4.697 -5.713 1.00 95.94 87 LEU A C 1
ATOM 719 O O . LEU A 1 87 ? -10.790 -4.180 -5.232 1.00 95.94 87 LEU A O 1
ATOM 723 N N . ARG A 1 88 ? -9.729 -6.007 -5.985 1.00 95.81 88 ARG A N 1
ATOM 724 C CA . ARG A 1 88 ? -10.839 -6.912 -5.661 1.00 95.81 88 ARG A CA 1
ATOM 725 C C . ARG A 1 88 ? -11.056 -6.982 -4.155 1.00 95.81 88 ARG A C 1
ATOM 727 O O . ARG A 1 88 ? -12.206 -6.952 -3.727 1.00 95.81 88 ARG A O 1
ATOM 734 N N . TRP A 1 89 ? -9.984 -7.120 -3.378 1.00 96.00 89 TRP A N 1
ATOM 735 C CA . TRP A 1 89 ? -10.064 -7.166 -1.920 1.00 96.00 89 TRP A CA 1
ATOM 736 C C . TRP A 1 89 ? -10.676 -5.876 -1.360 1.00 96.00 89 TRP A C 1
ATOM 738 O O . TRP A 1 89 ? -11.673 -5.952 -0.644 1.00 96.00 89 TRP A O 1
ATOM 748 N N . LEU A 1 90 ? -10.191 -4.706 -1.796 1.00 94.00 90 LEU A N 1
ATOM 749 C CA . LEU A 1 90 ? -10.743 -3.407 -1.391 1.00 94.00 90 LEU A CA 1
ATOM 750 C C . LEU A 1 90 ? -12.247 -3.289 -1.680 1.00 94.00 90 LEU A C 1
ATOM 752 O O . LEU A 1 90 ? -13.008 -2.859 -0.816 1.00 94.00 90 LEU A O 1
ATOM 756 N N . LYS A 1 91 ? -12.698 -3.731 -2.862 1.00 93.06 91 LYS A N 1
ATOM 757 C CA . LYS A 1 91 ? -14.120 -3.698 -3.247 1.00 93.06 91 LYS A CA 1
ATOM 758 C C . LYS A 1 91 ? -15.030 -4.562 -2.369 1.00 93.06 91 LYS A C 1
ATOM 760 O O . LYS A 1 91 ? -16.218 -4.284 -2.316 1.00 93.06 91 LYS A O 1
ATOM 765 N N . LYS A 1 92 ? -14.519 -5.599 -1.692 1.00 91.50 92 LYS A N 1
ATOM 766 C CA . LYS A 1 92 ? -15.327 -6.406 -0.753 1.00 91.50 92 LYS A CA 1
ATOM 767 C C . LYS A 1 92 ? -15.609 -5.681 0.564 1.00 91.50 92 LYS A C 1
ATOM 769 O O . LYS A 1 92 ? -16.509 -6.081 1.291 1.00 91.50 92 LYS A O 1
ATOM 774 N N . LEU A 1 93 ? -14.799 -4.678 0.896 1.00 86.44 93 LEU A N 1
ATOM 775 C CA . LEU A 1 93 ? -14.841 -3.957 2.170 1.00 86.44 93 LEU A CA 1
ATOM 776 C C . LEU A 1 93 ? -15.613 -2.629 2.065 1.00 86.44 93 LEU A C 1
ATOM 778 O O . LEU A 1 93 ? -15.709 -1.891 3.052 1.00 86.44 93 LEU A O 1
ATOM 782 N N . TRP A 1 94 ? -16.130 -2.305 0.875 1.00 65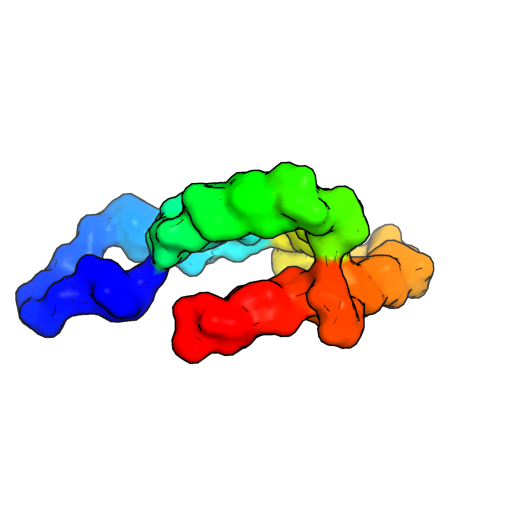.44 94 TRP A N 1
ATOM 783 C CA . TRP A 1 94 ? -16.834 -1.059 0.577 1.00 65.44 94 TRP A CA 1
ATOM 784 C C . TRP A 1 94 ? -18.341 -1.225 0.502 1.00 65.44 94 TRP A C 1
ATOM 786 O O . TRP A 1 94 ? -18.805 -2.121 -0.232 1.00 65.44 94 TRP A O 1
#

Solvent-accessible surface area (backbone atoms only — not comparable to full-atom values): 5551 Å² total; per-residue (Å²): 74,80,90,74,56,55,90,96,54,82,75,56,68,66,63,54,57,53,69,70,64,69,44,49,64,55,40,36,56,67,47,70,46,48,66,62,47,54,48,46,38,71,78,30,64,67,30,36,52,21,46,65,59,48,48,78,54,51,79,66,63,79,77,48,89,81,71,48,70,65,59,53,49,50,35,51,45,23,38,64,31,93,86,47,5,53,55,57,56,54,59,75,77,105

Mean predicted aligned error: 4.47 Å

Secondary structure (DSSP, 8-state):
-GGGSPTTPPPPHHHHHHTTS--HHHHHHHHT-HHHHHHHHHH-HHHHHHHHHHHT--GGGGT-TT--HHHHHHHHHHHH-TTT-HHHHHHHT-